Protein AF-A0A916YK33-F1 (afdb_monomer_lite)

Structure (mmCIF, N/CA/C/O backbone):
data_AF-A0A916YK33-F1
#
_entry.id   AF-A0A916YK33-F1
#
loop_
_atom_site.group_PDB
_atom_site.id
_atom_site.type_symbol
_atom_site.label_atom_id
_atom_site.label_alt_id
_atom_site.l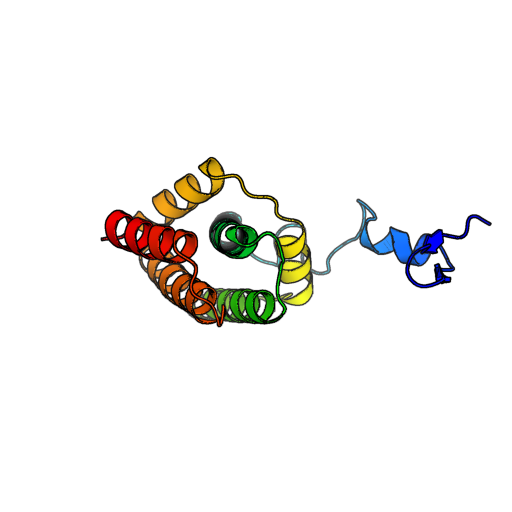abel_comp_id
_atom_site.label_asym_id
_atom_site.label_entity_id
_atom_site.label_seq_id
_atom_site.pdbx_PDB_ins_code
_atom_site.Cartn_x
_atom_site.Cartn_y
_atom_site.Cartn_z
_atom_site.occupancy
_atom_site.B_iso_or_equiv
_atom_site.auth_seq_id
_atom_site.auth_comp_id
_atom_site.auth_asym_id
_atom_site.auth_atom_id
_atom_site.pdbx_PDB_model_num
ATOM 1 N N . MET A 1 1 ? -7.081 -40.512 -11.293 1.00 52.44 1 MET A N 1
ATOM 2 C CA . MET A 1 1 ? -7.416 -39.086 -11.453 1.00 52.44 1 MET A CA 1
ATOM 3 C C . MET A 1 1 ? -7.721 -38.591 -10.055 1.00 52.44 1 MET A C 1
ATOM 5 O O . MET A 1 1 ? -8.563 -39.201 -9.413 1.00 52.44 1 MET A O 1
ATOM 9 N N . ILE A 1 2 ? -6.929 -37.658 -9.528 1.00 61.06 2 ILE A N 1
ATOM 10 C CA . ILE A 1 2 ? -7.213 -37.038 -8.226 1.00 61.06 2 ILE A CA 1
ATOM 11 C C . ILE A 1 2 ? -8.251 -35.955 -8.515 1.00 61.06 2 ILE A C 1
ATOM 13 O O . ILE A 1 2 ? -8.121 -35.276 -9.528 1.00 61.06 2 ILE A O 1
ATOM 17 N N . GLU A 1 3 ? -9.278 -35.839 -7.682 1.00 65.38 3 GLU A N 1
ATOM 18 C CA . GLU A 1 3 ? -10.328 -34.819 -7.769 1.00 65.38 3 GLU A CA 1
ATOM 19 C C . GLU A 1 3 ? -10.315 -34.038 -6.450 1.00 65.38 3 GLU A C 1
ATOM 21 O O . GLU A 1 3 ? -10.193 -34.645 -5.382 1.00 65.38 3 GLU A O 1
ATOM 26 N N . ILE A 1 4 ? -10.370 -32.703 -6.508 1.00 68.12 4 ILE A N 1
ATOM 27 C CA . ILE A 1 4 ? -10.488 -31.874 -5.303 1.00 68.12 4 ILE A CA 1
ATOM 28 C C . ILE A 1 4 ? -11.973 -31.707 -5.019 1.00 68.12 4 ILE A C 1
ATOM 30 O O . ILE A 1 4 ? -12.721 -31.205 -5.856 1.00 68.12 4 ILE A O 1
ATOM 34 N N . PHE A 1 5 ? -12.379 -32.116 -3.825 1.00 72.25 5 PHE A N 1
ATOM 35 C CA . PHE A 1 5 ? -13.731 -31.929 -3.328 1.00 72.25 5 PHE A CA 1
ATOM 36 C C . PHE A 1 5 ? -13.738 -30.782 -2.322 1.00 72.25 5 PHE A C 1
ATOM 38 O O . PHE A 1 5 ? -13.019 -30.849 -1.322 1.00 72.25 5 PHE A O 1
ATOM 45 N N . ASP A 1 6 ? -14.543 -29.751 -2.572 1.00 67.88 6 ASP A N 1
ATOM 46 C CA . ASP A 1 6 ? -14.821 -28.716 -1.578 1.00 67.88 6 ASP A CA 1
ATOM 47 C C . ASP A 1 6 ? -15.994 -29.177 -0.686 1.00 67.88 6 ASP A C 1
ATOM 49 O O . ASP A 1 6 ? -17.143 -29.216 -1.134 1.00 67.88 6 ASP A O 1
ATOM 53 N N . PRO A 1 7 ? -15.749 -29.523 0.594 1.00 64.62 7 PRO A N 1
ATOM 54 C CA . PRO A 1 7 ? -16.787 -30.022 1.492 1.00 64.62 7 PRO A CA 1
ATOM 55 C C . PRO A 1 7 ? -17.799 -28.955 1.924 1.00 64.62 7 PRO A C 1
ATOM 57 O O . PRO A 1 7 ? -18.819 -29.305 2.518 1.00 64.62 7 PRO A O 1
ATOM 60 N N . ARG A 1 8 ? -17.535 -27.667 1.665 1.00 64.94 8 ARG A N 1
ATOM 61 C CA . ARG A 1 8 ? -18.430 -26.561 2.023 1.00 64.94 8 ARG A CA 1
ATOM 62 C C . ARG A 1 8 ? -19.452 -26.275 0.925 1.00 64.94 8 ARG A C 1
ATOM 64 O O . ARG A 1 8 ? -20.588 -25.935 1.239 1.00 64.94 8 ARG A O 1
ATOM 71 N N . THR A 1 9 ? -19.055 -26.407 -0.337 1.00 68.56 9 THR A N 1
ATOM 72 C CA . THR A 1 9 ? -19.901 -26.108 -1.507 1.00 68.56 9 THR A CA 1
ATOM 73 C C . THR A 1 9 ? -20.442 -27.366 -2.187 1.00 68.56 9 THR A C 1
ATOM 75 O O . THR A 1 9 ? -21.459 -27.303 -2.872 1.00 68.56 9 THR A O 1
ATOM 78 N N . GLY A 1 10 ? -19.815 -28.526 -1.960 1.00 74.50 10 GLY A N 1
ATOM 79 C CA . GLY A 1 10 ? -20.155 -29.784 -2.626 1.00 74.50 10 GLY A CA 1
ATOM 80 C C . GLY A 1 10 ? -19.661 -29.858 -4.072 1.00 74.50 10 GLY A C 1
ATOM 81 O O . GLY A 1 10 ? -19.981 -30.817 -4.776 1.00 74.50 10 GLY A O 1
ATOM 82 N N . GLU A 1 11 ? -18.891 -28.867 -4.524 1.00 71.06 11 GLU A N 1
ATOM 83 C CA . GLU A 1 11 ? -18.348 -28.826 -5.873 1.00 71.06 11 GLU A CA 1
ATOM 84 C C . GLU A 1 11 ? -17.078 -29.673 -5.982 1.00 71.06 11 GLU A C 1
ATOM 86 O O . GLU A 1 11 ? -16.236 -29.737 -5.082 1.00 71.06 11 GLU A O 1
ATOM 91 N N . THR A 1 12 ? -16.957 -30.358 -7.117 1.00 68.19 12 THR A N 1
ATOM 92 C CA . THR A 1 12 ? -15.766 -31.130 -7.468 1.00 68.19 12 THR A CA 1
ATOM 93 C C . THR A 1 12 ? -14.986 -30.339 -8.505 1.00 68.19 12 THR A C 1
ATOM 95 O O . THR A 1 12 ? -15.438 -30.176 -9.639 1.00 68.19 12 THR A O 1
ATOM 98 N N . LEU A 1 13 ? -13.820 -29.829 -8.115 1.00 64.56 13 LEU A N 1
ATOM 99 C CA . LEU A 1 13 ? -12.942 -29.071 -8.995 1.00 64.56 13 LEU A CA 1
ATOM 100 C C . LEU A 1 13 ? -12.096 -30.059 -9.803 1.00 64.56 13 LEU A C 1
ATOM 102 O O . LEU A 1 13 ? -11.175 -30.702 -9.291 1.00 64.56 13 LEU A O 1
ATOM 106 N N . SER A 1 14 ? -12.452 -30.195 -11.080 1.00 57.81 14 SER A N 1
ATOM 107 C CA . SER A 1 14 ? -11.745 -31.007 -12.068 1.00 57.81 14 SER A CA 1
ATOM 108 C C . SER A 1 14 ? -11.529 -30.183 -13.343 1.00 57.81 14 SER A C 1
ATOM 110 O O . SER A 1 14 ? -12.484 -29.567 -13.820 1.00 57.81 14 SER A O 1
ATOM 112 N N . PRO A 1 15 ? -10.308 -30.147 -13.911 1.00 66.69 15 PRO A N 1
ATOM 113 C CA . PRO A 1 15 ? -9.121 -30.912 -13.523 1.00 66.69 15 PRO A CA 1
ATOM 114 C C . PRO A 1 15 ? -8.365 -30.288 -12.341 1.00 66.69 15 PRO A C 1
ATOM 116 O O . PRO A 1 15 ? -8.169 -29.077 -12.280 1.00 66.69 15 PRO A O 1
ATOM 119 N N . VAL A 1 16 ? -7.851 -31.138 -11.451 1.00 63.50 16 VAL A N 1
ATOM 120 C CA . VAL A 1 16 ? -6.999 -30.747 -10.309 1.00 63.50 16 VAL A CA 1
ATOM 121 C C . VAL A 1 16 ? -5.758 -29.968 -10.740 1.00 63.50 16 VAL A C 1
ATOM 123 O O . VAL A 1 16 ? -5.350 -29.025 -10.063 1.00 63.50 16 VAL A O 1
ATOM 126 N N . ASP A 1 17 ? -5.220 -30.299 -11.911 1.00 60.28 17 ASP A N 1
ATOM 127 C CA . ASP A 1 17 ? -4.074 -29.607 -12.495 1.00 60.28 17 ASP A CA 1
ATOM 128 C C . ASP A 1 17 ? -4.387 -28.136 -12.808 1.00 60.28 17 ASP A C 1
ATOM 130 O O . ASP A 1 17 ? -3.523 -27.281 -12.641 1.00 60.28 17 ASP A O 1
ATOM 134 N N . ALA A 1 18 ? -5.627 -27.808 -13.194 1.00 66.00 18 ALA A N 1
ATOM 135 C CA . ALA A 1 18 ? -6.033 -26.431 -13.473 1.00 66.00 18 ALA A CA 1
ATOM 136 C C . ALA A 1 18 ? -6.157 -25.599 -12.188 1.00 66.00 18 ALA A C 1
ATOM 138 O O . ALA A 1 18 ? -5.751 -24.439 -12.165 1.00 66.00 18 ALA A O 1
ATOM 139 N N . PHE A 1 19 ? -6.658 -26.199 -11.103 1.00 64.00 19 PHE A N 1
ATOM 140 C CA . PHE A 1 19 ? -6.739 -25.527 -9.805 1.00 64.00 19 PHE A CA 1
ATOM 141 C C . PHE A 1 19 ? -5.355 -25.260 -9.206 1.00 64.00 19 PHE A C 1
ATOM 143 O O . PHE A 1 19 ? -5.133 -24.200 -8.628 1.00 64.00 19 PHE A O 1
ATOM 150 N N . PHE A 1 20 ? -4.409 -26.194 -9.344 1.00 68.56 20 PHE A N 1
ATOM 151 C CA . PHE A 1 20 ? -3.052 -26.007 -8.826 1.00 68.56 20 PHE A CA 1
ATOM 152 C C . PHE A 1 20 ? -2.117 -25.240 -9.767 1.00 68.56 20 PHE A C 1
ATOM 154 O O . PHE A 1 20 ? -1.107 -24.721 -9.296 1.00 68.56 20 PHE A O 1
ATOM 161 N N . ALA A 1 21 ? -2.456 -25.080 -11.051 1.00 66.25 21 ALA A N 1
ATOM 162 C CA . ALA A 1 21 ? -1.663 -24.297 -12.006 1.00 66.25 21 ALA A CA 1
ATOM 163 C C . ALA A 1 21 ? -1.446 -22.839 -11.559 1.00 66.25 21 ALA A C 1
ATOM 165 O O . ALA A 1 21 ? -0.399 -22.256 -11.830 1.00 66.25 21 ALA A O 1
ATOM 166 N N . GLN A 1 22 ? -2.389 -22.249 -10.816 1.00 60.97 22 GLN A N 1
ATOM 167 C CA . GLN A 1 22 ? -2.230 -20.900 -10.247 1.00 60.97 22 GLN A CA 1
ATOM 168 C C . GLN A 1 22 ? -1.185 -20.816 -9.114 1.00 60.97 22 GLN A C 1
ATOM 170 O O . GLN A 1 22 ? -0.750 -19.719 -8.749 1.00 60.97 22 GLN A O 1
ATOM 175 N N . PHE A 1 23 ? -0.785 -21.966 -8.566 1.00 60.09 23 PHE A N 1
ATOM 176 C CA . PHE A 1 23 ? 0.236 -22.122 -7.530 1.00 60.09 23 PHE A CA 1
ATOM 177 C C . PHE A 1 23 ? 1.535 -22.739 -8.078 1.00 60.09 23 PHE A C 1
ATOM 179 O O . PHE A 1 23 ? 2.430 -23.046 -7.289 1.00 60.09 23 PHE A O 1
ATOM 186 N N . ASP A 1 24 ? 1.656 -22.935 -9.399 1.00 61.94 24 ASP A N 1
ATOM 187 C CA . ASP A 1 24 ? 2.867 -23.494 -10.004 1.00 61.94 24 ASP A CA 1
ATOM 188 C C . ASP A 1 24 ? 4.059 -22.552 -9.741 1.00 61.94 24 ASP A C 1
ATOM 190 O O . ASP A 1 24 ? 4.019 -21.384 -10.148 1.00 61.94 24 ASP A O 1
ATOM 194 N N . PRO A 1 25 ? 5.139 -23.026 -9.091 1.00 53.34 25 PRO A N 1
ATOM 195 C CA . PRO A 1 25 ? 6.339 -22.222 -8.865 1.00 53.34 25 PRO A CA 1
ATOM 196 C C . PRO A 1 25 ? 7.026 -21.769 -10.167 1.00 53.34 25 PRO A C 1
ATOM 198 O O . PRO A 1 25 ? 7.875 -20.881 -10.122 1.00 53.34 25 PRO A O 1
ATOM 201 N N . ASN A 1 26 ? 6.665 -22.351 -11.315 1.00 49.75 26 ASN A N 1
ATOM 202 C CA . ASN A 1 26 ? 7.137 -21.984 -12.648 1.00 49.75 26 ASN A CA 1
ATOM 203 C C . ASN A 1 26 ? 6.129 -21.143 -13.447 1.00 49.75 26 ASN A C 1
ATOM 205 O O . ASN A 1 26 ? 6.346 -20.949 -14.644 1.00 49.75 26 ASN A O 1
ATOM 209 N N . LYS A 1 27 ? 5.033 -20.651 -12.844 1.00 52.53 27 LYS A N 1
ATOM 210 C CA . LYS A 1 27 ? 4.111 -19.722 -13.519 1.00 52.53 27 LYS A CA 1
ATOM 211 C C . LYS A 1 27 ? 4.909 -18.494 -13.975 1.00 52.53 27 LYS A C 1
ATOM 213 O O . LYS A 1 27 ? 5.363 -17.691 -13.164 1.00 52.53 27 LYS A O 1
ATOM 218 N N . VAL A 1 28 ? 5.112 -18.379 -15.287 1.00 47.31 28 VAL A N 1
ATOM 219 C CA . VAL A 1 28 ? 5.794 -17.241 -15.907 1.00 47.31 28 VAL A CA 1
ATOM 220 C C . VAL A 1 28 ? 4.768 -16.123 -16.048 1.00 47.31 28 VAL A C 1
ATOM 222 O O . VAL A 1 28 ? 3.905 -16.180 -16.924 1.00 47.31 28 VAL A O 1
ATOM 225 N N . THR A 1 29 ? 4.832 -15.129 -15.166 1.00 52.38 29 THR A N 1
ATOM 226 C CA . THR A 1 29 ? 4.138 -13.848 -15.352 1.00 52.38 29 THR A CA 1
ATOM 227 C C . THR A 1 29 ? 4.684 -13.165 -16.615 1.00 52.38 29 THR A C 1
ATOM 229 O O . THR A 1 29 ? 5.838 -13.381 -17.002 1.00 52.38 29 THR A O 1
ATOM 232 N N . LYS A 1 30 ? 3.841 -12.412 -17.337 1.00 48.38 30 LYS A N 1
ATOM 233 C CA . LYS A 1 30 ? 4.229 -11.775 -18.613 1.00 48.38 30 LYS A CA 1
ATOM 234 C C . LYS A 1 30 ? 5.316 -10.723 -18.400 1.00 48.38 30 LYS A C 1
ATOM 236 O O . LYS A 1 30 ? 6.262 -10.644 -19.185 1.00 48.38 30 LYS A O 1
ATOM 241 N N . SER A 1 31 ? 5.214 -9.970 -17.318 1.00 51.12 31 SER A N 1
ATOM 242 C CA . SER A 1 31 ? 6.326 -9.271 -16.701 1.00 51.12 31 SER A CA 1
ATOM 243 C C . SER A 1 31 ? 7.137 -10.261 -15.852 1.00 51.12 31 SER A C 1
ATOM 245 O O . SER A 1 31 ? 6.584 -11.191 -15.280 1.00 51.12 31 SER A O 1
ATOM 247 N N . GLY A 1 32 ? 8.460 -10.132 -15.737 1.00 55.69 32 GLY A N 1
ATOM 248 C CA . GLY A 1 32 ? 9.228 -11.001 -14.826 1.00 55.69 32 GLY A CA 1
ATOM 249 C C . GLY A 1 32 ? 8.782 -10.882 -13.352 1.00 55.69 32 GLY A C 1
ATOM 250 O O . GLY A 1 32 ? 7.797 -10.233 -13.029 1.00 55.69 32 GLY A O 1
ATOM 251 N N . LEU A 1 33 ? 9.578 -11.399 -12.408 1.00 63.59 33 LEU A N 1
ATOM 252 C CA . LEU A 1 33 ? 9.351 -11.296 -10.944 1.00 63.59 33 LEU A CA 1
ATOM 253 C C . LEU A 1 33 ? 9.119 -9.863 -10.382 1.00 63.59 33 LEU A C 1
ATOM 255 O O . LEU A 1 33 ? 8.972 -9.698 -9.166 1.00 63.59 33 LEU A O 1
ATOM 259 N N . SER A 1 34 ? 9.162 -8.821 -11.218 1.00 72.94 34 SER A N 1
ATOM 260 C CA . SER A 1 34 ? 9.179 -7.408 -10.852 1.00 72.94 34 SER A CA 1
ATOM 261 C C . SER A 1 34 ? 8.122 -6.514 -11.511 1.00 72.94 34 SER A C 1
ATOM 263 O O . SER A 1 34 ? 8.202 -5.314 -11.273 1.00 72.94 34 SER A O 1
ATOM 265 N N . TRP A 1 35 ? 7.161 -7.015 -12.300 1.00 84.69 35 TRP A N 1
ATOM 266 C CA . TRP A 1 35 ? 6.105 -6.169 -12.910 1.00 84.69 35 TRP A CA 1
ATOM 267 C C . TRP A 1 35 ? 6.615 -5.040 -13.813 1.00 84.69 35 TRP A C 1
ATOM 269 O O . TRP A 1 35 ? 6.043 -3.959 -13.862 1.00 84.69 35 TRP A O 1
ATOM 279 N N . GLY A 1 36 ? 7.760 -5.252 -14.471 1.00 79.00 36 GLY A N 1
ATOM 280 C CA . GLY A 1 36 ? 8.425 -4.205 -15.261 1.00 79.00 36 GLY A CA 1
ATOM 281 C C . GLY A 1 36 ? 9.087 -3.107 -14.417 1.00 79.00 36 GLY A C 1
ATOM 282 O O . GLY A 1 36 ? 9.774 -2.249 -14.956 1.00 79.00 36 GLY A O 1
ATOM 283 N N . LEU A 1 37 ? 8.971 -3.164 -13.088 1.00 85.81 37 LEU A N 1
ATOM 284 C CA . LEU A 1 37 ? 9.540 -2.177 -12.180 1.00 85.81 37 LEU A CA 1
ATOM 285 C C . LEU A 1 37 ? 11.043 -2.381 -11.986 1.00 85.81 37 LEU A C 1
ATOM 287 O O . LEU A 1 37 ? 11.543 -3.509 -11.881 1.00 85.81 37 LEU A O 1
ATOM 291 N N . SER A 1 38 ? 11.760 -1.272 -11.802 1.00 86.69 38 SER A N 1
ATOM 292 C CA . SER A 1 38 ? 13.115 -1.312 -11.252 1.00 86.69 38 SER A CA 1
ATOM 293 C C . SER A 1 38 ? 13.119 -1.899 -9.835 1.00 86.69 38 SER A C 1
ATOM 295 O O . SER A 1 38 ? 12.121 -1.860 -9.113 1.00 86.69 38 SER A O 1
ATOM 297 N N . VAL A 1 39 ? 14.281 -2.382 -9.382 1.00 86.00 39 VAL A N 1
ATOM 298 C CA . VAL A 1 39 ? 14.451 -2.946 -8.027 1.00 86.00 39 VAL A CA 1
ATOM 299 C C . VAL A 1 39 ? 13.943 -1.991 -6.939 1.00 86.00 39 VAL A C 1
ATOM 301 O O . VAL A 1 39 ? 13.301 -2.427 -5.983 1.00 86.00 39 VAL A O 1
ATOM 304 N N . ARG A 1 40 ? 14.190 -0.686 -7.102 1.00 87.38 40 ARG A N 1
ATOM 305 C CA . ARG A 1 40 ? 13.742 0.340 -6.157 1.00 87.38 40 ARG A CA 1
ATOM 306 C C . ARG A 1 40 ? 12.225 0.519 -6.191 1.00 87.38 40 ARG A C 1
ATOM 308 O O . ARG A 1 40 ? 11.602 0.422 -5.143 1.00 87.38 40 ARG A O 1
ATOM 315 N N . GLN A 1 41 ? 11.637 0.709 -7.374 1.00 89.38 41 GLN A N 1
ATOM 316 C CA . GLN A 1 41 ? 10.184 0.874 -7.528 1.00 89.38 41 GLN A CA 1
ATOM 317 C C . GLN A 1 41 ? 9.420 -0.349 -7.016 1.00 89.38 41 GLN A C 1
ATOM 319 O O . GLN A 1 41 ? 8.439 -0.201 -6.294 1.00 89.38 41 GLN A O 1
ATOM 324 N N . ARG A 1 42 ? 9.909 -1.561 -7.302 1.00 90.12 42 ARG A N 1
ATOM 325 C CA . ARG A 1 42 ? 9.329 -2.794 -6.762 1.00 90.12 42 ARG A CA 1
ATOM 326 C C . ARG A 1 42 ? 9.378 -2.809 -5.240 1.00 90.12 42 ARG A C 1
ATOM 328 O O . ARG A 1 42 ? 8.381 -3.117 -4.602 1.00 90.12 42 ARG A O 1
ATOM 335 N N . ALA A 1 43 ? 10.522 -2.470 -4.645 1.00 90.19 43 ALA A N 1
ATOM 336 C CA . ALA A 1 43 ? 10.634 -2.401 -3.194 1.00 90.19 43 ALA A CA 1
ATOM 337 C C . ALA A 1 43 ? 9.703 -1.333 -2.598 1.00 90.19 43 ALA A C 1
ATOM 339 O O . ALA A 1 43 ? 9.219 -1.503 -1.486 1.00 90.19 43 ALA A O 1
ATOM 340 N N . ASP A 1 44 ? 9.479 -0.216 -3.291 1.00 92.69 44 ASP A N 1
ATOM 341 C CA . ASP A 1 44 ? 8.559 0.844 -2.864 1.00 92.69 44 ASP A CA 1
ATOM 342 C C . ASP A 1 44 ? 7.105 0.361 -2.887 1.00 92.69 44 ASP A C 1
ATOM 344 O O . ASP A 1 44 ? 6.406 0.493 -1.882 1.00 92.69 44 ASP A O 1
ATOM 348 N N . LEU A 1 45 ? 6.687 -0.275 -3.984 1.00 93.25 45 LEU A N 1
ATOM 349 C CA . LEU A 1 45 ? 5.359 -0.867 -4.124 1.00 93.25 45 LEU A CA 1
ATOM 350 C C . LEU A 1 45 ? 5.120 -1.967 -3.087 1.00 93.25 45 LEU A C 1
ATOM 352 O O . LEU A 1 45 ? 4.113 -1.955 -2.391 1.00 93.25 45 LEU A O 1
ATOM 356 N N . VAL A 1 46 ? 6.068 -2.890 -2.922 1.00 92.50 46 VAL A N 1
ATOM 357 C CA . VAL A 1 46 ? 5.953 -3.972 -1.936 1.00 92.50 46 VAL A CA 1
ATOM 358 C C . VAL A 1 46 ? 5.866 -3.410 -0.514 1.00 92.50 46 VAL A C 1
ATOM 360 O O . VAL A 1 46 ? 5.108 -3.935 0.296 1.00 92.50 46 VAL A O 1
ATOM 363 N N . SER A 1 47 ? 6.586 -2.329 -0.189 1.00 93.38 47 SER A N 1
ATOM 364 C CA . SER A 1 47 ? 6.425 -1.651 1.104 1.00 93.38 47 SER A CA 1
ATOM 365 C C . SER A 1 47 ? 5.023 -1.056 1.279 1.00 93.38 47 SER A C 1
ATOM 367 O O . SER A 1 47 ? 4.457 -1.201 2.359 1.00 93.38 47 SER A O 1
ATOM 369 N N . LEU A 1 48 ? 4.450 -0.433 0.241 1.00 93.56 48 LEU A N 1
ATOM 370 C CA . LEU A 1 48 ? 3.068 0.068 0.266 1.00 93.56 48 LEU A CA 1
ATOM 371 C C . LEU A 1 48 ? 2.060 -1.061 0.495 1.00 93.56 48 LEU A C 1
ATOM 373 O O . LEU A 1 48 ? 1.249 -0.967 1.411 1.00 93.56 48 LEU A O 1
ATOM 377 N N . LEU A 1 49 ? 2.154 -2.145 -0.278 1.00 93.06 49 LEU A N 1
ATOM 378 C CA . LEU A 1 49 ? 1.244 -3.286 -0.170 1.00 93.06 49 LEU A CA 1
ATOM 379 C C . LEU A 1 49 ? 1.315 -3.937 1.212 1.00 93.06 49 LEU A C 1
ATOM 381 O O . LEU A 1 49 ? 0.283 -4.169 1.827 1.00 93.06 49 LEU A O 1
ATOM 385 N N . ASN A 1 50 ? 2.518 -4.164 1.751 1.00 92.75 50 ASN A N 1
ATOM 386 C CA . ASN A 1 50 ? 2.656 -4.712 3.102 1.00 92.75 50 ASN A CA 1
ATOM 387 C C . ASN A 1 50 ? 2.037 -3.799 4.165 1.00 92.75 50 ASN A C 1
ATOM 389 O O . ASN A 1 50 ? 1.439 -4.296 5.115 1.00 92.75 50 ASN A O 1
ATOM 393 N N . ALA A 1 51 ? 2.177 -2.478 4.023 1.00 91.94 51 ALA A N 1
ATOM 394 C CA . ALA A 1 51 ? 1.608 -1.550 4.988 1.00 91.94 51 ALA A CA 1
ATOM 395 C C . ALA A 1 51 ? 0.071 -1.535 4.936 1.00 91.94 51 ALA A C 1
ATOM 397 O O . ALA A 1 51 ? -0.572 -1.534 5.981 1.00 91.94 51 ALA A O 1
ATOM 398 N N . LEU A 1 52 ? -0.513 -1.563 3.735 1.00 89.88 52 LEU A N 1
ATOM 399 C CA . LEU A 1 52 ? -1.966 -1.572 3.549 1.00 89.88 52 LEU A CA 1
ATOM 400 C C . LEU A 1 52 ? -2.599 -2.905 3.941 1.00 89.88 52 LEU A C 1
ATOM 402 O O . LEU A 1 52 ? -3.588 -2.910 4.662 1.00 89.88 52 LEU A O 1
ATOM 406 N N . VAL A 1 53 ? -1.999 -4.030 3.547 1.00 89.12 53 VAL A N 1
ATOM 407 C CA . VAL A 1 53 ? -2.494 -5.365 3.918 1.00 89.12 53 VAL A CA 1
ATOM 408 C C . VAL A 1 53 ? -2.416 -5.579 5.430 1.00 89.12 53 VAL A C 1
ATOM 410 O O . VAL A 1 53 ? -3.278 -6.244 5.995 1.00 89.12 53 VAL A O 1
ATOM 413 N N . PHE A 1 54 ? -1.419 -5.002 6.109 1.00 88.81 54 PHE A N 1
ATOM 414 C CA . PHE A 1 54 ? -1.369 -5.029 7.572 1.00 88.81 54 PHE A CA 1
ATOM 415 C C . PHE A 1 54 ? -2.570 -4.310 8.201 1.00 88.81 54 PHE A C 1
ATOM 417 O O . PHE A 1 54 ? -3.147 -4.831 9.152 1.00 88.81 54 PHE A O 1
ATOM 424 N N . LEU A 1 55 ? -2.955 -3.147 7.663 1.00 85.50 55 LEU A N 1
ATOM 425 C CA . LEU A 1 55 ? -4.117 -2.398 8.147 1.00 85.50 55 LEU A CA 1
ATOM 426 C C . LEU A 1 55 ? -5.422 -3.136 7.863 1.00 85.50 55 LEU A C 1
ATOM 428 O O . LEU A 1 55 ? -6.191 -3.347 8.791 1.00 85.50 55 LEU A O 1
ATOM 432 N N . ALA A 1 56 ? -5.609 -3.606 6.631 1.00 82.56 56 ALA A N 1
ATOM 433 C CA . ALA A 1 56 ? -6.791 -4.367 6.229 1.00 82.56 56 ALA A CA 1
ATOM 434 C C . ALA A 1 56 ? -6.992 -5.632 7.090 1.00 82.56 56 ALA A C 1
ATOM 436 O O . ALA A 1 56 ? -8.068 -5.940 7.586 1.00 82.56 56 ALA A O 1
ATOM 437 N N . ARG A 1 57 ? -5.908 -6.358 7.394 1.00 78.75 57 ARG A N 1
ATOM 438 C CA . ARG A 1 57 ? -5.991 -7.590 8.199 1.00 78.75 57 ARG A CA 1
ATOM 439 C C . ARG A 1 57 ? -6.218 -7.376 9.692 1.00 78.75 57 ARG A C 1
ATOM 441 O O . ARG A 1 57 ? -6.334 -8.371 10.416 1.00 78.75 57 ARG A O 1
ATOM 448 N N . CYS A 1 58 ? -6.268 -6.137 10.175 1.00 72.31 58 CYS A N 1
ATOM 449 C CA . CYS A 1 58 ? -6.576 -5.885 11.579 1.00 72.31 58 CYS A CA 1
ATOM 450 C C . CYS A 1 58 ? -7.984 -6.390 11.951 1.00 72.31 58 CYS A C 1
ATOM 452 O O . CYS A 1 58 ? -8.125 -6.917 13.054 1.00 72.31 58 CYS A O 1
ATOM 454 N N . ASP A 1 59 ? -8.955 -6.378 11.025 1.00 64.12 59 ASP A N 1
ATOM 455 C CA . ASP A 1 59 ? -10.320 -6.887 11.264 1.00 64.12 59 ASP A CA 1
ATOM 456 C C . ASP A 1 59 ? -10.532 -8.372 10.883 1.00 64.12 59 ASP A C 1
ATOM 458 O O . ASP A 1 59 ? -11.642 -8.891 10.852 1.00 64.12 59 ASP A O 1
ATOM 462 N N . ARG A 1 60 ? -9.443 -9.126 10.659 1.00 61.59 60 ARG A N 1
ATOM 463 C CA . ARG A 1 60 ? -9.408 -10.581 10.360 1.00 61.59 60 ARG A CA 1
ATOM 464 C C . ARG A 1 60 ? -10.106 -11.051 9.076 1.00 61.59 60 ARG A C 1
ATOM 466 O O . ARG A 1 60 ? -9.730 -12.128 8.611 1.00 61.59 60 ARG A O 1
ATOM 473 N N . ASP A 1 61 ? -11.019 -10.281 8.497 1.00 62.41 61 ASP A N 1
ATOM 474 C CA . ASP A 1 61 ? -11.683 -10.564 7.225 1.00 62.41 61 ASP A CA 1
ATOM 475 C C . ASP A 1 61 ? -11.237 -9.565 6.150 1.00 62.41 61 ASP A C 1
ATOM 477 O O . ASP A 1 61 ? -11.239 -8.359 6.367 1.00 62.41 61 ASP A O 1
ATOM 481 N N . PHE A 1 62 ? -10.827 -10.086 4.988 1.00 65.81 62 PHE A N 1
ATOM 482 C CA . PHE A 1 62 ? -10.398 -9.268 3.853 1.00 65.81 62 PHE A CA 1
ATOM 483 C C . PHE A 1 62 ? -11.616 -8.946 2.979 1.00 65.81 62 PHE A C 1
ATOM 485 O O . PHE A 1 62 ? -12.169 -9.837 2.323 1.00 65.81 62 PHE A O 1
ATOM 492 N N . HIS A 1 63 ? -12.078 -7.700 3.007 1.00 70.81 63 HIS A N 1
ATOM 493 C CA . HIS A 1 63 ? -13.336 -7.286 2.387 1.00 70.81 63 HIS A CA 1
ATOM 494 C C . HIS A 1 63 ? -13.136 -6.790 0.942 1.00 70.81 63 HIS A C 1
ATOM 496 O O . HIS A 1 63 ? -12.097 -6.214 0.618 1.00 70.81 63 HIS A O 1
ATOM 502 N N . PRO A 1 64 ? -14.143 -6.916 0.051 1.00 76.00 64 PRO A N 1
ATOM 503 C CA . PRO A 1 64 ? -14.051 -6.406 -1.324 1.00 76.00 64 PRO A CA 1
ATOM 504 C C . PRO A 1 64 ? -13.682 -4.916 -1.426 1.00 76.00 64 PRO A C 1
ATOM 506 O O . PRO A 1 64 ? -12.939 -4.529 -2.322 1.00 76.00 64 PRO A O 1
ATOM 509 N N . ALA A 1 65 ? -14.136 -4.088 -0.479 1.00 73.00 65 ALA A N 1
ATOM 510 C CA . ALA A 1 65 ? -13.801 -2.662 -0.436 1.00 73.00 65 ALA A CA 1
ATOM 511 C C . ALA A 1 65 ? -12.302 -2.404 -0.176 1.00 73.00 65 ALA A C 1
ATOM 513 O O . ALA A 1 65 ? -11.739 -1.412 -0.643 1.00 73.00 65 ALA A O 1
ATOM 514 N N . GLU A 1 66 ? -11.627 -3.313 0.529 1.00 78.88 66 GLU A N 1
ATOM 515 C CA . GLU A 1 66 ? -10.188 -3.220 0.779 1.00 78.88 66 GLU A CA 1
ATOM 516 C C . GLU A 1 66 ? -9.387 -3.547 -0.479 1.00 78.88 66 GLU A C 1
ATOM 518 O O . GLU A 1 66 ? -8.388 -2.886 -0.766 1.00 78.88 66 GLU A O 1
ATOM 523 N N . VAL A 1 67 ? -9.866 -4.513 -1.270 1.00 83.75 67 VAL A N 1
ATOM 524 C CA . VAL A 1 67 ? -9.294 -4.846 -2.581 1.00 83.75 67 VAL A CA 1
ATOM 525 C C . VAL A 1 67 ? -9.372 -3.638 -3.512 1.00 83.75 67 VAL A C 1
ATOM 527 O O . VAL A 1 67 ? -8.356 -3.259 -4.093 1.00 83.75 67 VAL A O 1
ATOM 530 N N . GLU A 1 68 ? -10.532 -2.979 -3.591 1.00 85.50 68 GLU A N 1
ATOM 531 C CA . GLU A 1 68 ? -10.712 -1.760 -4.394 1.00 85.50 68 GLU A CA 1
ATOM 532 C C . GLU A 1 68 ? -9.778 -0.625 -3.938 1.00 85.50 68 GLU A C 1
ATOM 534 O O . GLU A 1 68 ? -9.199 0.092 -4.759 1.00 85.50 68 GLU A O 1
ATOM 539 N N . SER A 1 69 ? -9.576 -0.470 -2.626 1.00 85.62 69 SER A N 1
ATOM 540 C CA . SER A 1 69 ? -8.650 0.530 -2.081 1.00 85.62 69 SER A CA 1
ATOM 541 C C . SER A 1 69 ? -7.188 0.228 -2.434 1.00 85.62 69 SER A C 1
ATOM 543 O O . SER A 1 69 ? -6.422 1.129 -2.808 1.00 85.62 69 SER A O 1
ATOM 545 N N . ILE A 1 70 ? -6.785 -1.043 -2.368 1.00 89.12 70 ILE A N 1
ATOM 546 C CA . ILE A 1 70 ? -5.447 -1.483 -2.772 1.00 89.12 70 ILE A CA 1
ATOM 547 C C . ILE A 1 70 ? -5.256 -1.266 -4.276 1.00 89.12 70 ILE A C 1
ATOM 549 O O . ILE A 1 70 ? -4.239 -0.695 -4.672 1.00 89.12 70 ILE A O 1
ATOM 553 N N . GLU A 1 71 ? -6.235 -1.625 -5.107 1.00 92.00 71 GLU A N 1
ATOM 554 C CA . GLU A 1 71 ? -6.209 -1.390 -6.554 1.00 92.00 71 GLU A CA 1
ATOM 555 C C . GLU A 1 71 ? -6.029 0.099 -6.880 1.00 92.00 71 GLU A C 1
ATOM 557 O O . GLU A 1 71 ? -5.093 0.479 -7.592 1.00 92.00 71 GLU A O 1
ATOM 562 N N . ALA A 1 72 ? -6.858 0.966 -6.291 1.00 90.69 72 ALA A N 1
ATOM 563 C CA . ALA A 1 72 ? -6.760 2.411 -6.476 1.00 90.69 72 ALA A CA 1
ATOM 564 C C . ALA A 1 72 ? -5.377 2.949 -6.070 1.00 90.69 72 ALA A C 1
ATOM 566 O O . ALA A 1 72 ? -4.833 3.858 -6.708 1.00 90.69 72 ALA A O 1
ATOM 567 N N . THR A 1 73 ? -4.772 2.363 -5.034 1.00 92.25 73 THR A N 1
ATOM 568 C CA . THR A 1 73 ? -3.420 2.716 -4.597 1.00 92.25 73 THR A CA 1
ATOM 569 C C . THR A 1 73 ? -2.360 2.301 -5.608 1.00 92.25 73 THR A C 1
ATOM 571 O O . THR A 1 73 ? -1.458 3.091 -5.894 1.00 92.25 73 THR A O 1
ATOM 574 N N . VAL A 1 74 ? -2.454 1.090 -6.158 1.00 93.31 74 VAL A N 1
ATOM 575 C CA . VAL A 1 74 ? -1.534 0.591 -7.190 1.00 93.31 74 VAL A CA 1
ATOM 576 C C . VAL A 1 74 ? -1.590 1.500 -8.418 1.00 93.31 74 VAL A C 1
ATOM 578 O O . VAL A 1 74 ? -0.549 1.970 -8.879 1.00 93.31 74 VAL A O 1
ATOM 581 N N . VAL A 1 75 ? -2.791 1.855 -8.880 1.00 92.31 75 VAL A N 1
ATOM 582 C CA . VAL A 1 75 ? -2.977 2.797 -9.996 1.00 92.31 75 VAL A CA 1
ATOM 583 C C . VAL A 1 75 ? -2.350 4.154 -9.679 1.00 92.31 75 VAL A C 1
ATOM 585 O O . VAL A 1 75 ? -1.594 4.700 -10.484 1.00 92.31 75 VAL A O 1
ATOM 588 N N . LYS A 1 76 ? -2.600 4.698 -8.483 1.00 91.75 76 LYS A N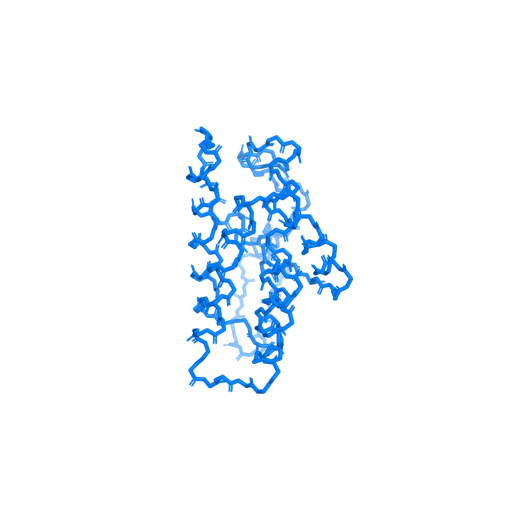 1
ATOM 589 C CA . LYS A 1 76 ? -2.015 5.976 -8.055 1.00 91.75 76 LYS A CA 1
ATOM 590 C C . LYS A 1 76 ? -0.488 5.923 -8.003 1.00 91.75 76 LYS A C 1
ATOM 592 O O . LYS A 1 76 ? 0.160 6.883 -8.410 1.00 91.75 76 LYS A O 1
ATOM 597 N N . PHE A 1 77 ? 0.088 4.815 -7.538 1.00 92.81 77 PHE A N 1
ATOM 598 C CA . PHE A 1 77 ? 1.532 4.601 -7.543 1.00 92.81 77 PHE A CA 1
ATOM 599 C C . PHE A 1 77 ? 2.097 4.613 -8.966 1.00 92.81 77 PHE A C 1
ATOM 601 O O . PHE A 1 77 ? 3.097 5.288 -9.203 1.00 92.81 77 PHE A O 1
ATOM 608 N N . TRP A 1 78 ? 1.441 3.938 -9.914 1.00 92.75 78 TRP A N 1
ATOM 609 C CA . TRP A 1 78 ? 1.842 3.951 -11.326 1.00 92.75 78 TRP A CA 1
ATOM 610 C C . TRP A 1 78 ? 1.838 5.361 -11.919 1.00 92.75 78 TRP A C 1
ATOM 612 O O . TRP A 1 78 ? 2.813 5.766 -12.553 1.00 92.75 78 TRP A O 1
ATOM 622 N N . LEU A 1 79 ? 0.775 6.126 -11.652 1.00 90.00 79 LEU A N 1
ATOM 623 C CA . LEU A 1 79 ? 0.623 7.496 -12.142 1.00 90.00 79 LEU A CA 1
ATOM 624 C C . LEU A 1 79 ? 1.644 8.458 -11.522 1.00 90.00 79 LEU A C 1
ATOM 626 O O . LEU A 1 79 ? 2.292 9.206 -12.247 1.00 90.00 79 LEU A O 1
ATOM 630 N N . GLU A 1 80 ? 1.822 8.444 -10.197 1.00 89.00 80 GLU A N 1
ATOM 631 C CA . GLU A 1 80 ? 2.760 9.354 -9.518 1.00 89.00 80 GLU A CA 1
ATOM 632 C C . GLU A 1 80 ? 4.230 9.044 -9.827 1.00 89.00 80 GLU A C 1
ATOM 634 O O . GLU A 1 80 ? 5.082 9.928 -9.726 1.00 89.00 80 GLU A O 1
ATOM 639 N N . ARG A 1 81 ? 4.548 7.794 -10.178 1.00 87.12 81 ARG A N 1
ATOM 640 C CA . ARG A 1 81 ? 5.910 7.371 -10.524 1.00 87.12 81 ARG A CA 1
ATOM 641 C C . ARG A 1 81 ? 6.207 7.413 -12.018 1.00 87.12 81 ARG A C 1
ATOM 643 O O . ARG A 1 81 ? 7.329 7.064 -12.380 1.00 87.12 81 ARG A O 1
ATOM 650 N N . GLU A 1 82 ? 5.243 7.833 -12.838 1.00 86.81 82 GLU A N 1
ATOM 651 C CA . GLU A 1 82 ? 5.362 7.908 -14.300 1.00 86.81 82 GLU A CA 1
ATOM 652 C C . GLU A 1 82 ? 5.921 6.604 -14.899 1.00 86.81 82 GLU A C 1
ATOM 654 O O . GLU A 1 82 ? 6.812 6.614 -15.749 1.00 86.81 82 GLU A O 1
ATOM 659 N N . ILE A 1 83 ? 5.437 5.459 -14.403 1.00 86.88 83 ILE A N 1
ATOM 660 C CA . ILE A 1 83 ? 5.887 4.144 -14.870 1.00 86.88 83 ILE A CA 1
ATOM 661 C C . ILE A 1 83 ? 5.335 3.928 -16.281 1.00 86.88 83 ILE A C 1
ATOM 663 O O . ILE A 1 83 ? 4.130 4.036 -16.505 1.00 86.88 83 ILE A O 1
ATOM 667 N N . ALA A 1 84 ? 6.234 3.676 -17.233 1.00 80.06 84 ALA A N 1
ATOM 668 C CA . ALA A 1 84 ? 5.896 3.570 -18.650 1.00 80.06 84 ALA A CA 1
ATOM 669 C C . ALA A 1 84 ? 5.344 2.186 -19.015 1.00 80.06 84 ALA A C 1
ATOM 671 O O . ALA A 1 84 ? 4.643 2.038 -20.014 1.00 80.06 84 ALA A O 1
ATOM 672 N N . GLU A 1 85 ? 5.699 1.177 -18.228 1.00 84.50 85 GLU A N 1
ATOM 673 C CA . GLU A 1 85 ? 5.249 -0.195 -18.372 1.00 84.50 85 GLU A CA 1
ATOM 674 C C . GLU A 1 85 ? 3.784 -0.358 -17.947 1.00 84.50 85 GLU A C 1
ATOM 676 O O . GLU A 1 85 ? 3.325 0.245 -16.971 1.00 84.50 85 GLU A O 1
ATOM 681 N N . ASP A 1 86 ? 3.070 -1.234 -18.656 1.00 83.25 86 ASP A N 1
ATOM 682 C CA . ASP A 1 86 ? 1.686 -1.572 -18.335 1.00 83.25 86 ASP A CA 1
ATOM 683 C C . ASP A 1 86 ? 1.579 -2.157 -16.919 1.00 83.25 86 ASP A C 1
ATOM 685 O O . ASP A 1 86 ? 2.376 -3.000 -16.498 1.00 83.25 86 ASP A O 1
ATOM 689 N N . CYS A 1 87 ? 0.572 -1.702 -16.175 1.00 85.50 87 CYS A N 1
ATOM 690 C CA . CYS A 1 87 ? 0.308 -2.191 -14.831 1.00 85.50 87 CYS A CA 1
ATOM 691 C C . CYS A 1 87 ? -0.425 -3.538 -14.890 1.00 85.50 87 CYS A C 1
ATOM 693 O O . CYS A 1 87 ? -1.589 -3.603 -15.287 1.00 85.50 87 CYS A O 1
ATOM 695 N N . GLU A 1 88 ? 0.238 -4.611 -14.459 1.00 88.31 88 GLU A N 1
ATOM 696 C CA . GLU A 1 88 ? -0.380 -5.931 -14.276 1.00 88.31 88 GLU A CA 1
ATOM 697 C C . GLU A 1 88 ? -1.157 -5.972 -12.946 1.00 88.31 88 GLU A C 1
ATOM 699 O O . GLU A 1 88 ? -0.747 -6.623 -11.987 1.00 88.31 88 GLU A O 1
ATOM 704 N N . ILE A 1 89 ? -2.264 -5.220 -12.875 1.00 89.50 89 ILE A N 1
ATOM 705 C CA . ILE A 1 89 ? -3.061 -5.020 -11.649 1.00 89.50 89 ILE A CA 1
ATOM 706 C C . ILE A 1 89 ? -3.480 -6.353 -11.020 1.00 89.50 89 ILE A C 1
ATOM 708 O O . ILE A 1 89 ? -3.264 -6.544 -9.827 1.00 89.50 89 ILE A O 1
ATOM 712 N N . GLU A 1 90 ? -4.028 -7.280 -11.811 1.00 87.62 90 GLU A N 1
ATOM 713 C CA . GLU A 1 90 ? -4.506 -8.584 -11.326 1.00 87.62 90 GLU A CA 1
ATOM 714 C C . GLU A 1 90 ? -3.391 -9.370 -10.615 1.00 87.62 90 GLU A C 1
ATOM 716 O O . GLU A 1 90 ? -3.569 -9.807 -9.481 1.00 87.62 90 GLU A O 1
ATOM 721 N N . ASP A 1 91 ? -2.197 -9.454 -11.214 1.00 86.56 91 ASP A N 1
ATOM 722 C CA . ASP A 1 91 ? -1.056 -10.160 -10.616 1.00 86.56 91 ASP A CA 1
ATOM 723 C C . ASP A 1 91 ? -0.550 -9.473 -9.326 1.00 86.56 91 ASP A C 1
ATOM 725 O O . ASP A 1 91 ? -0.030 -10.132 -8.418 1.00 86.56 91 ASP A O 1
ATOM 729 N N . ILE A 1 92 ? -0.684 -8.147 -9.220 1.00 89.88 92 ILE A N 1
ATOM 730 C CA . ILE A 1 92 ? -0.310 -7.383 -8.020 1.00 89.88 92 ILE A CA 1
ATOM 731 C C . ILE A 1 92 ? -1.332 -7.589 -6.896 1.00 89.88 92 ILE A C 1
ATOM 733 O O . ILE A 1 92 ? -0.935 -7.722 -5.735 1.00 89.88 92 ILE A O 1
ATOM 737 N N . LEU A 1 93 ? -2.625 -7.634 -7.222 1.00 89.50 93 LEU A N 1
ATOM 738 C CA . LEU A 1 93 ? -3.689 -7.925 -6.261 1.00 89.50 93 LEU A CA 1
ATOM 739 C C . LEU A 1 93 ? -3.582 -9.365 -5.743 1.00 89.50 93 LEU A C 1
ATOM 741 O O . LEU A 1 93 ? -3.578 -9.562 -4.528 1.00 89.50 93 LEU A O 1
ATOM 745 N N . ASP A 1 94 ? -3.349 -10.338 -6.630 1.00 86.44 94 ASP A N 1
ATOM 746 C CA . ASP A 1 94 ? -3.058 -11.734 -6.271 1.00 86.44 94 ASP A CA 1
ATOM 747 C C . ASP A 1 94 ? -1.852 -11.835 -5.323 1.00 86.44 94 ASP A C 1
ATOM 749 O O . ASP A 1 94 ? -1.823 -12.636 -4.383 1.00 86.44 94 ASP A O 1
ATOM 753 N N . TYR A 1 95 ? -0.815 -11.025 -5.563 1.00 88.81 95 TYR A N 1
ATOM 754 C CA . TYR A 1 95 ? 0.336 -10.945 -4.669 1.00 88.81 95 TYR A CA 1
ATOM 755 C C . TYR A 1 95 ? -0.044 -10.351 -3.308 1.00 88.81 95 TYR A C 1
ATOM 757 O O . TYR A 1 95 ? 0.367 -10.893 -2.280 1.00 88.81 95 TYR A O 1
ATOM 765 N N . ALA A 1 96 ? -0.820 -9.266 -3.288 1.00 88.06 96 ALA A N 1
ATOM 766 C CA . ALA A 1 96 ? -1.244 -8.587 -2.068 1.00 88.06 96 ALA A CA 1
ATOM 767 C C . ALA A 1 96 ? -2.117 -9.482 -1.175 1.00 88.06 96 ALA A C 1
ATOM 769 O O . ALA A 1 96 ? -1.886 -9.532 0.032 1.00 88.06 96 ALA A O 1
ATOM 770 N N . GLU A 1 97 ? -3.039 -10.254 -1.752 1.00 85.19 97 GLU A N 1
ATOM 771 C CA . GLU A 1 97 ? -3.894 -11.200 -1.019 1.00 85.19 97 GLU A CA 1
ATOM 772 C C . GLU A 1 97 ? -3.066 -12.242 -0.243 1.00 85.19 97 GLU A C 1
ATOM 774 O O . GLU A 1 97 ? -3.388 -12.620 0.888 1.00 85.19 97 GLU A O 1
ATOM 779 N N . ARG A 1 98 ? -1.937 -12.669 -0.820 1.00 85.12 98 ARG A N 1
ATOM 780 C CA . ARG A 1 98 ? -1.028 -13.663 -0.230 1.00 85.12 98 ARG A CA 1
ATOM 781 C C . ARG A 1 98 ? -0.106 -13.084 0.844 1.00 85.12 98 ARG A C 1
ATOM 783 O O . ARG A 1 98 ? 0.515 -13.855 1.581 1.00 85.12 98 ARG A O 1
ATOM 790 N N . LEU A 1 99 ? 0.019 -11.761 0.951 1.00 86.12 99 LEU A N 1
ATOM 791 C CA . LEU A 1 99 ? 0.887 -11.131 1.945 1.00 86.12 99 LEU A CA 1
ATOM 792 C C . LEU A 1 99 ? 0.344 -11.353 3.354 1.00 86.12 99 LEU A C 1
ATOM 794 O O . LEU A 1 99 ? -0.815 -11.090 3.639 1.00 86.12 99 LEU A O 1
ATOM 798 N N . ALA A 1 100 ? 1.213 -11.773 4.269 1.00 85.56 100 ALA A N 1
ATOM 799 C CA . ALA A 1 100 ? 0.917 -11.860 5.697 1.00 85.56 100 ALA A CA 1
ATOM 800 C C . ALA A 1 100 ? 1.927 -11.014 6.491 1.00 85.56 100 ALA A C 1
ATOM 802 O O . ALA A 1 100 ? 2.813 -11.569 7.148 1.00 85.56 100 ALA A O 1
ATOM 803 N N . PRO A 1 101 ? 1.864 -9.675 6.374 1.00 86.81 101 PRO A N 1
ATOM 804 C CA . PRO A 1 101 ? 2.829 -8.792 7.011 1.00 86.81 101 PRO A CA 1
ATOM 805 C C . PRO A 1 101 ? 2.695 -8.836 8.536 1.00 86.81 101 PRO A C 1
ATOM 807 O O . PRO A 1 101 ? 1.595 -8.872 9.083 1.00 86.81 101 PRO A O 1
ATOM 810 N N . SER A 1 102 ? 3.832 -8.800 9.230 1.00 88.75 102 SER A N 1
ATOM 811 C CA . SER A 1 102 ? 3.889 -8.582 10.676 1.00 88.75 102 SER A CA 1
ATOM 812 C C . SER A 1 102 ? 3.972 -7.087 10.997 1.00 88.75 102 SER A C 1
ATOM 814 O O . SER A 1 102 ? 4.312 -6.271 10.136 1.00 88.75 102 SER A O 1
ATOM 816 N N . GLY A 1 103 ? 3.750 -6.726 12.266 1.00 84.88 103 GLY A N 1
ATOM 817 C CA . GLY A 1 103 ? 3.922 -5.342 12.723 1.00 84.88 103 GLY A CA 1
ATOM 818 C C . GLY A 1 103 ? 5.333 -4.791 12.466 1.00 84.88 103 GLY A C 1
ATOM 819 O O . GLY A 1 103 ? 5.490 -3.614 12.164 1.00 84.88 103 GLY A O 1
ATOM 820 N N . GLU A 1 104 ? 6.368 -5.636 12.502 1.00 89.81 104 GLU A N 1
ATOM 821 C CA . GLU A 1 104 ? 7.743 -5.228 12.172 1.00 89.81 104 GLU A CA 1
ATOM 822 C C . GLU A 1 104 ? 7.878 -4.784 10.709 1.00 89.81 104 GLU A C 1
ATOM 824 O O . GLU A 1 104 ? 8.500 -3.759 10.422 1.00 89.81 104 GLU A O 1
ATOM 829 N N . ILE A 1 105 ? 7.262 -5.528 9.782 1.00 90.06 105 ILE A N 1
ATOM 830 C CA . ILE A 1 105 ? 7.260 -5.202 8.349 1.00 90.06 105 ILE A CA 1
ATOM 831 C C . ILE A 1 105 ? 6.494 -3.896 8.110 1.00 90.06 105 ILE A C 1
ATOM 833 O O . ILE A 1 105 ? 6.947 -3.048 7.338 1.00 90.06 105 ILE A O 1
ATOM 837 N N . PHE A 1 106 ? 5.375 -3.704 8.812 1.00 90.94 106 PHE A N 1
ATOM 838 C CA . PHE A 1 106 ? 4.597 -2.468 8.775 1.00 90.94 106 PHE A CA 1
ATOM 839 C C . PHE A 1 106 ? 5.425 -1.252 9.220 1.00 90.94 106 PHE A C 1
ATOM 841 O O . PHE A 1 106 ? 5.543 -0.275 8.478 1.00 90.94 106 PHE A O 1
ATOM 848 N N . TRP A 1 107 ? 6.081 -1.319 10.382 1.00 88.94 107 TRP A N 1
ATOM 849 C CA . TRP A 1 107 ? 6.914 -0.214 10.870 1.00 88.94 107 TRP A CA 1
ATOM 850 C C . TRP A 1 107 ? 8.117 0.060 9.964 1.00 88.94 107 TRP A C 1
ATOM 852 O O . TRP A 1 107 ? 8.445 1.223 9.713 1.00 88.94 107 TRP A O 1
ATOM 862 N N . ALA A 1 108 ? 8.750 -0.979 9.411 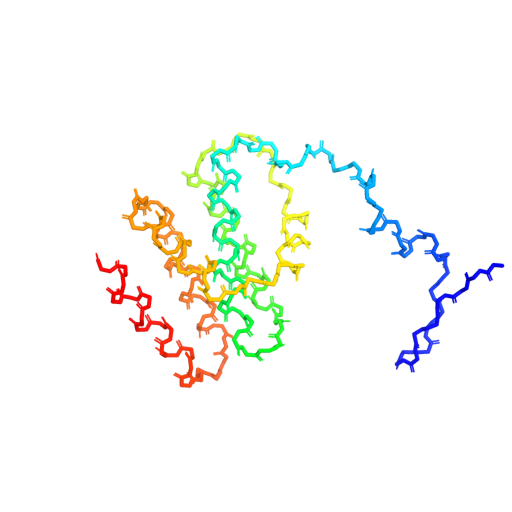1.00 90.75 108 ALA A N 1
ATOM 863 C CA . ALA A 1 108 ? 9.820 -0.813 8.430 1.00 90.75 108 ALA A CA 1
ATOM 864 C C . ALA A 1 108 ? 9.339 -0.059 7.174 1.00 90.75 108 ALA A C 1
ATOM 866 O O . ALA A 1 108 ? 10.050 0.814 6.666 1.00 90.75 108 ALA A O 1
ATOM 867 N N . ALA A 1 109 ? 8.119 -0.338 6.702 1.00 91.25 109 ALA A N 1
ATOM 868 C CA . ALA A 1 109 ? 7.500 0.401 5.605 1.00 91.25 109 ALA A CA 1
ATOM 869 C C . ALA A 1 109 ? 7.221 1.868 5.983 1.00 91.25 109 ALA A C 1
ATOM 871 O O . ALA A 1 109 ? 7.592 2.771 5.232 1.00 91.25 109 ALA A O 1
ATOM 872 N N . LEU A 1 110 ? 6.680 2.139 7.177 1.00 91.00 110 LEU A N 1
ATOM 873 C CA . LEU A 1 110 ? 6.453 3.511 7.651 1.00 91.00 110 LEU A CA 1
ATOM 874 C C . LEU A 1 110 ? 7.752 4.327 7.750 1.00 91.00 110 LEU A C 1
ATOM 876 O O . LEU A 1 110 ? 7.785 5.499 7.367 1.00 91.00 110 LEU A O 1
ATOM 880 N N . HIS A 1 111 ? 8.843 3.720 8.223 1.00 91.50 111 HIS A N 1
ATOM 881 C CA . HIS A 1 111 ? 10.162 4.360 8.244 1.00 91.50 111 HIS A CA 1
ATOM 882 C C . HIS A 1 111 ? 10.634 4.762 6.848 1.00 91.50 111 HIS A C 1
ATOM 884 O O . HIS A 1 111 ? 11.215 5.833 6.675 1.00 91.50 111 HIS A O 1
ATOM 890 N N . LYS A 1 112 ? 10.358 3.932 5.843 1.00 88.94 112 LYS A N 1
ATOM 891 C CA . LYS A 1 112 ? 10.662 4.249 4.450 1.00 88.94 112 LYS A CA 1
ATOM 892 C C . LYS A 1 112 ? 9.836 5.436 3.953 1.00 88.94 112 LYS A C 1
ATOM 894 O O . LYS A 1 112 ? 10.393 6.347 3.341 1.00 88.94 112 LYS A O 1
ATOM 899 N N . PHE A 1 113 ? 8.544 5.484 4.276 1.00 92.25 113 PHE A N 1
ATOM 900 C CA . PHE A 1 113 ? 7.662 6.584 3.871 1.00 92.25 113 PHE A CA 1
ATOM 901 C C . PHE A 1 113 ? 8.078 7.935 4.464 1.00 92.25 113 PHE A C 1
ATOM 903 O O . PHE A 1 113 ? 7.930 8.953 3.801 1.00 92.25 113 PHE A O 1
ATOM 910 N N . LYS A 1 114 ? 8.694 7.973 5.653 1.00 89.12 114 LYS A N 1
ATOM 911 C CA . LYS A 1 114 ? 9.272 9.218 6.204 1.00 89.12 114 LYS A CA 1
ATOM 912 C C . LYS A 1 114 ? 10.312 9.872 5.298 1.00 89.12 114 LYS A C 1
ATOM 914 O O . LYS A 1 114 ? 10.526 11.075 5.385 1.00 89.12 114 LYS A O 1
ATOM 919 N N . THR A 1 115 ? 10.987 9.078 4.475 1.00 89.38 115 THR A N 1
ATOM 920 C CA . THR A 1 115 ? 12.061 9.552 3.593 1.00 89.38 115 THR A CA 1
ATOM 921 C C . THR A 1 115 ? 11.599 9.832 2.165 1.00 89.38 115 THR A C 1
ATOM 923 O O . THR A 1 115 ? 12.377 10.362 1.374 1.00 89.38 115 THR A O 1
ATOM 926 N N . ASP A 1 116 ? 10.349 9.501 1.829 1.00 90.38 116 ASP A N 1
ATOM 927 C CA . ASP A 1 116 ? 9.777 9.679 0.496 1.00 90.38 116 ASP A CA 1
ATOM 928 C C . ASP A 1 116 ? 8.360 10.263 0.589 1.00 90.38 116 ASP A C 1
ATOM 930 O O . ASP A 1 116 ? 7.382 9.568 0.872 1.00 90.38 116 ASP A O 1
ATOM 934 N N . GLU A 1 117 ? 8.256 11.565 0.324 1.00 88.38 117 GLU A N 1
ATOM 935 C CA . GLU A 1 117 ? 7.005 12.322 0.435 1.00 88.38 117 GLU A CA 1
ATOM 936 C C . GLU A 1 117 ? 5.921 11.892 -0.568 1.00 88.38 117 GLU A C 1
ATOM 938 O O . GLU A 1 117 ? 4.732 12.074 -0.291 1.00 88.38 117 GLU A O 1
ATOM 943 N N . SER A 1 118 ? 6.286 11.308 -1.718 1.00 90.00 118 SER A N 1
ATOM 944 C CA . SER A 1 118 ? 5.291 10.748 -2.646 1.00 90.00 118 SER A CA 1
ATOM 945 C C . SER A 1 118 ? 4.684 9.484 -2.043 1.00 90.00 118 SER A C 1
ATOM 947 O O . SER A 1 118 ? 3.465 9.409 -1.885 1.00 90.00 118 SER A O 1
ATOM 949 N N . LEU A 1 119 ? 5.513 8.547 -1.565 1.00 90.31 119 LEU A N 1
ATOM 950 C CA . LEU A 1 119 ? 5.012 7.328 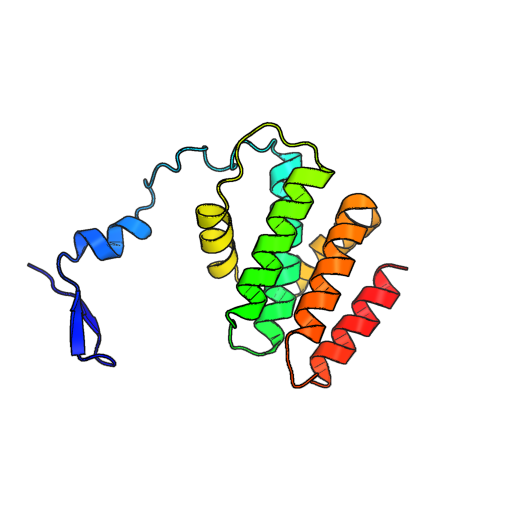-0.912 1.00 90.31 119 LEU A CA 1
ATOM 951 C C . LEU A 1 119 ? 4.183 7.638 0.329 1.00 90.31 119 LEU A C 1
ATOM 953 O O . LEU A 1 119 ? 3.116 7.057 0.509 1.00 90.31 119 LEU A O 1
ATOM 957 N N . LYS A 1 120 ? 4.635 8.584 1.158 1.00 91.94 120 LYS A N 1
ATOM 958 C CA . LYS A 1 120 ? 3.899 9.055 2.337 1.00 91.94 120 LYS A CA 1
ATOM 959 C C . LYS A 1 120 ? 2.499 9.540 1.974 1.00 91.94 120 LYS A C 1
ATOM 961 O O . LYS A 1 120 ? 1.536 9.205 2.660 1.00 91.94 120 LYS A O 1
ATOM 966 N N . ARG A 1 121 ? 2.370 10.316 0.897 1.00 90.25 121 ARG A N 1
ATOM 967 C CA . ARG A 1 121 ? 1.089 10.864 0.433 1.00 90.25 121 ARG A CA 1
ATOM 968 C C . ARG A 1 121 ? 0.172 9.791 -0.141 1.00 90.25 121 ARG A C 1
ATOM 970 O O . ARG A 1 121 ? -1.021 9.791 0.174 1.00 90.25 121 ARG A O 1
ATOM 977 N N . ILE A 1 122 ? 0.717 8.894 -0.965 1.00 91.19 122 ILE A N 1
ATOM 978 C CA . ILE A 1 122 ? -0.007 7.743 -1.514 1.00 91.19 122 ILE A CA 1
ATOM 979 C C . ILE A 1 122 ? -0.555 6.905 -0.356 1.00 91.19 1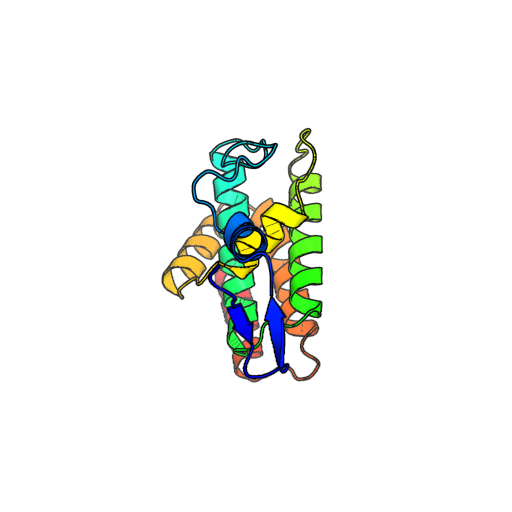22 ILE A C 1
ATOM 981 O O . ILE A 1 122 ? -1.768 6.730 -0.258 1.00 91.19 122 ILE A O 1
ATOM 985 N N . PHE A 1 123 ? 0.319 6.509 0.572 1.00 91.56 123 PHE A N 1
ATOM 986 C CA . PHE A 1 123 ? -0.035 5.700 1.733 1.00 91.56 123 PHE A CA 1
ATOM 987 C C . PHE A 1 123 ? -1.078 6.371 2.627 1.00 91.56 123 PHE A C 1
ATOM 989 O O . PHE A 1 123 ? -2.085 5.747 2.932 1.00 91.56 123 PHE A O 1
ATOM 996 N N . LYS A 1 124 ? -0.895 7.645 3.013 1.00 89.31 124 LYS A N 1
ATOM 997 C CA . LYS A 1 124 ? -1.873 8.350 3.863 1.00 89.31 124 LYS A CA 1
ATOM 998 C C . LYS A 1 124 ? -3.264 8.373 3.234 1.00 89.31 124 LYS A C 1
ATOM 1000 O O . LYS A 1 124 ? -4.246 8.167 3.933 1.00 89.31 124 LYS A O 1
ATOM 1005 N N . THR A 1 125 ? -3.344 8.615 1.924 1.00 87.56 125 THR A N 1
ATOM 1006 C CA . THR A 1 125 ? -4.633 8.631 1.215 1.00 87.56 125 THR A CA 1
ATOM 1007 C C . THR A 1 125 ? -5.300 7.258 1.274 1.00 87.56 125 THR A C 1
ATOM 1009 O O . THR A 1 125 ? -6.466 7.168 1.639 1.00 87.56 125 THR A O 1
ATOM 1012 N N . ALA A 1 126 ? -4.541 6.208 0.963 1.00 87.75 126 ALA A N 1
ATOM 1013 C CA . ALA A 1 126 ? -5.022 4.833 0.946 1.00 87.75 126 ALA A CA 1
ATOM 1014 C C . ALA A 1 126 ? -5.433 4.336 2.340 1.00 87.75 126 ALA A C 1
ATOM 1016 O O . ALA A 1 126 ? -6.516 3.792 2.508 1.00 87.75 126 ALA A O 1
ATOM 1017 N N . ALA A 1 127 ? -4.616 4.598 3.364 1.00 86.44 127 ALA A N 1
ATOM 1018 C CA . ALA A 1 127 ? -4.902 4.211 4.742 1.00 86.44 127 ALA A CA 1
ATOM 1019 C C . ALA A 1 127 ? -6.191 4.861 5.269 1.00 86.44 127 ALA A C 1
ATOM 1021 O O . ALA A 1 127 ? -6.998 4.188 5.897 1.00 86.44 127 ALA A O 1
ATOM 1022 N N . MET A 1 128 ? -6.423 6.147 4.972 1.00 83.12 128 MET A N 1
ATOM 1023 C CA . MET A 1 128 ? -7.683 6.811 5.334 1.00 83.12 128 MET A CA 1
ATOM 1024 C C . MET A 1 128 ? -8.886 6.200 4.614 1.00 83.12 128 MET A C 1
ATOM 1026 O O . MET A 1 128 ? -9.957 6.124 5.201 1.00 83.12 128 MET A O 1
ATOM 1030 N N . GLN A 1 129 ? -8.725 5.791 3.353 1.00 82.25 129 GLN A N 1
ATOM 1031 C CA . GLN A 1 129 ? -9.795 5.145 2.594 1.00 82.25 129 GLN A CA 1
ATOM 1032 C C . GLN A 1 129 ? -10.111 3.750 3.129 1.00 82.25 129 GLN A C 1
ATOM 1034 O O . GLN A 1 129 ? -11.284 3.435 3.239 1.00 82.25 129 GLN A O 1
ATOM 1039 N N . LEU A 1 130 ? -9.100 2.960 3.504 1.00 80.94 130 LEU A N 1
ATOM 1040 C CA . LEU A 1 130 ? -9.297 1.654 4.141 1.00 80.94 130 LEU A CA 1
ATOM 1041 C C . LEU A 1 130 ? -10.053 1.789 5.465 1.00 80.94 130 LEU A C 1
ATOM 1043 O O . LEU A 1 130 ? -11.099 1.180 5.629 1.00 80.94 130 LEU A O 1
ATOM 1047 N N . ILE A 1 131 ? -9.583 2.667 6.355 1.00 77.06 131 ILE A N 1
ATOM 1048 C CA . ILE A 1 131 ? -10.199 2.881 7.676 1.00 77.06 131 ILE A CA 1
ATOM 1049 C C . ILE A 1 131 ? -11.618 3.462 7.559 1.00 77.06 131 ILE A C 1
ATOM 1051 O O . ILE A 1 131 ? -12.456 3.240 8.422 1.00 77.06 131 ILE A O 1
ATOM 1055 N N . ALA A 1 132 ? -11.899 4.247 6.513 1.00 75.12 132 ALA A N 1
ATOM 1056 C CA . ALA A 1 132 ? -13.233 4.799 6.277 1.00 75.12 132 ALA A CA 1
ATOM 1057 C C . ALA A 1 132 ? -14.169 3.850 5.510 1.00 75.12 132 ALA A C 1
ATOM 1059 O O . ALA A 1 132 ? -15.371 4.108 5.473 1.00 75.12 132 ALA A O 1
ATOM 1060 N N . ALA A 1 133 ? -13.631 2.827 4.840 1.00 67.38 133 ALA A N 1
ATOM 1061 C CA . ALA A 1 133 ? -14.411 1.843 4.096 1.00 67.38 133 ALA A CA 1
ATOM 1062 C C . ALA A 1 133 ? -15.047 0.795 5.017 1.00 67.38 133 ALA A C 1
ATOM 1064 O O . ALA A 1 133 ? -16.049 0.195 4.624 1.00 67.38 133 ALA A O 1
ATOM 1065 N N . ASP A 1 134 ? -14.510 0.608 6.226 1.00 62.91 134 ASP A N 1
ATOM 1066 C CA . ASP A 1 134 ? -15.196 -0.148 7.265 1.00 62.91 134 ASP A CA 1
ATOM 1067 C C . ASP A 1 134 ? -16.330 0.713 7.857 1.00 62.91 134 ASP A C 1
ATOM 1069 O O . ASP A 1 134 ? -16.114 1.759 8.478 1.00 62.91 134 ASP A O 1
ATOM 1073 N N . ASP A 1 135 ? -17.579 0.306 7.615 1.00 55.41 135 ASP A N 1
ATOM 1074 C CA . ASP A 1 135 ? -18.793 1.039 8.021 1.00 55.41 135 ASP A CA 1
ATOM 1075 C C . ASP A 1 135 ? -18.965 1.043 9.562 1.00 55.41 135 ASP A C 1
ATOM 1077 O O . ASP A 1 135 ? -19.837 1.719 10.120 1.00 55.41 135 ASP A O 1
ATOM 1081 N N . VAL A 1 136 ? -18.105 0.305 10.279 1.00 59.06 136 VAL A N 1
ATOM 1082 C CA . VAL A 1 136 ? -18.006 0.280 11.739 1.00 59.06 136 VAL A CA 1
ATOM 1083 C C . VAL A 1 136 ? -16.565 0.558 12.162 1.00 59.06 136 VAL A C 1
ATOM 1085 O O . VAL A 1 136 ? -15.845 -0.362 12.518 1.00 59.06 136 VAL A O 1
ATOM 1088 N N . ILE A 1 137 ? -16.176 1.838 12.232 1.00 60.56 137 ILE A N 1
ATOM 1089 C CA . ILE A 1 137 ? -14.857 2.232 12.759 1.00 60.56 137 ILE A CA 1
ATOM 1090 C C . ILE A 1 137 ? -14.645 1.610 14.144 1.00 60.56 137 ILE A C 1
ATOM 1092 O O . ILE A 1 137 ? -15.232 2.044 15.151 1.00 60.56 137 ILE A O 1
ATOM 1096 N N . GLN A 1 138 ? -13.781 0.604 14.216 1.00 63.22 138 GLN A N 1
ATOM 1097 C CA . GLN A 1 138 ? -13.459 -0.052 15.471 1.00 63.22 138 GLN A CA 1
ATOM 1098 C C . GLN A 1 138 ? -12.426 0.787 16.241 1.00 63.22 138 GLN A C 1
ATOM 1100 O O . GLN A 1 138 ? -11.680 1.610 15.696 1.00 63.22 138 GLN A O 1
ATOM 1105 N N . LYS A 1 139 ? -12.353 0.599 17.565 1.00 65.56 139 LYS A N 1
ATOM 1106 C CA . LYS A 1 139 ? -11.382 1.330 18.408 1.00 65.56 139 LYS A CA 1
ATOM 1107 C C . LYS A 1 139 ? -9.933 1.077 17.981 1.00 65.56 139 LYS A C 1
ATOM 1109 O O . LYS A 1 139 ? -9.081 1.941 18.170 1.00 65.56 139 LYS A O 1
ATOM 1114 N N . GLU A 1 140 ? -9.675 -0.101 17.431 1.00 67.50 140 GLU A N 1
ATOM 1115 C CA . GLU A 1 140 ? -8.359 -0.553 16.982 1.00 67.50 140 GLU A CA 1
ATOM 1116 C C . GLU A 1 140 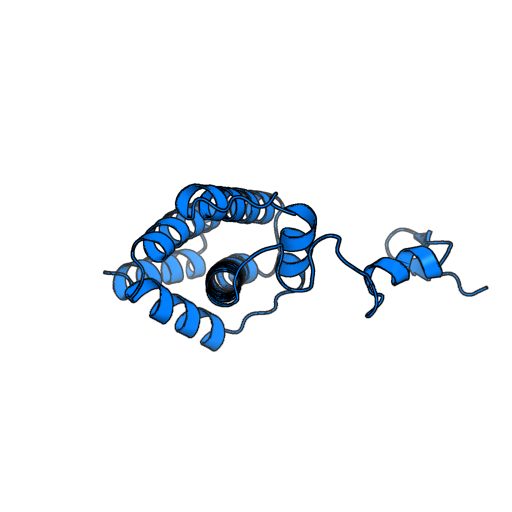? -7.930 0.143 15.682 1.00 67.50 140 GLU A C 1
ATOM 1118 O O . GLU A 1 140 ? -6.783 0.566 15.566 1.00 67.50 140 GLU A O 1
ATOM 1123 N N . GLU A 1 141 ? -8.850 0.397 14.753 1.00 67.56 141 GLU A N 1
ATOM 1124 C CA . GLU A 1 141 ? -8.564 1.163 13.533 1.00 67.56 141 GLU A CA 1
ATOM 1125 C C . GLU A 1 141 ? -8.333 2.647 13.826 1.00 67.56 141 GLU A C 1
ATOM 1127 O O . GLU A 1 141 ? -7.419 3.272 13.282 1.00 67.56 141 GLU A O 1
ATOM 1132 N N . THR A 1 142 ? -9.106 3.205 14.766 1.00 71.00 142 THR A N 1
ATOM 1133 C CA . THR A 1 142 ? -8.892 4.576 15.256 1.00 71.00 142 THR A CA 1
ATOM 1134 C C . THR A 1 142 ? -7.508 4.719 15.894 1.00 71.00 142 THR A C 1
ATOM 1136 O O . THR A 1 142 ? -6.841 5.738 15.709 1.00 71.00 142 THR A O 1
ATOM 1139 N N . TYR A 1 143 ? -7.057 3.699 16.632 1.00 78.12 143 TYR A N 1
ATOM 1140 C CA . TYR A 1 143 ? -5.712 3.665 17.201 1.00 78.12 143 TYR A CA 1
ATOM 1141 C C . TYR A 1 143 ? -4.645 3.733 16.101 1.00 78.12 143 TYR A C 1
ATOM 1143 O O . TYR A 1 143 ? -3.770 4.598 16.160 1.00 78.12 143 TYR A O 1
ATOM 1151 N N . TRP A 1 144 ? -4.759 2.913 15.052 1.00 76.94 144 TRP A N 1
ATOM 1152 C CA . TRP A 1 144 ? -3.812 2.941 13.936 1.00 76.94 144 TRP A CA 1
ATOM 1153 C C . TRP A 1 144 ? -3.831 4.259 13.161 1.00 76.94 144 TRP A C 1
ATOM 1155 O O . TRP A 1 144 ? -2.764 4.745 12.791 1.00 76.94 144 TRP A O 1
ATOM 1165 N N . ALA A 1 145 ? -4.998 4.879 12.961 1.00 77.50 145 ALA A N 1
ATOM 1166 C CA . ALA A 1 145 ? -5.097 6.192 12.324 1.00 77.50 145 ALA A CA 1
ATOM 1167 C C . ALA A 1 145 ? -4.267 7.251 13.072 1.00 77.50 145 ALA A C 1
ATOM 1169 O O . ALA A 1 145 ? -3.477 7.974 12.459 1.00 77.50 145 ALA A O 1
ATOM 1170 N N . ILE A 1 146 ? -4.412 7.301 14.401 1.00 80.31 146 ILE A N 1
ATOM 1171 C CA . ILE A 1 146 ? -3.702 8.248 15.271 1.00 80.31 146 ILE A CA 1
ATOM 1172 C C . ILE A 1 146 ? -2.199 7.955 15.279 1.00 80.31 146 ILE A C 1
ATOM 1174 O O . ILE A 1 146 ? -1.400 8.876 15.117 1.00 80.31 146 ILE A O 1
ATOM 1178 N N . GLU A 1 147 ? -1.804 6.690 15.429 1.00 83.50 147 GLU A N 1
ATOM 1179 C CA . GLU A 1 147 ? -0.394 6.279 15.441 1.00 83.50 147 GLU A CA 1
ATOM 1180 C C . GLU A 1 147 ? 0.301 6.572 14.106 1.00 83.50 147 GLU A C 1
ATOM 1182 O O . GLU A 1 147 ? 1.412 7.103 14.082 1.00 83.50 147 GLU A O 1
ATOM 1187 N N . ILE A 1 148 ? -0.355 6.285 12.976 1.00 84.19 148 ILE A N 1
ATOM 1188 C CA . ILE A 1 148 ? 0.164 6.608 11.641 1.00 84.19 148 ILE A CA 1
ATOM 1189 C C . ILE A 1 148 ? 0.312 8.116 11.480 1.00 84.19 148 ILE A C 1
ATOM 1191 O O . ILE A 1 148 ? 1.329 8.582 10.957 1.00 84.19 148 ILE A O 1
ATOM 1195 N N . GLU A 1 149 ? -0.701 8.886 11.884 1.00 83.00 149 GLU A N 1
ATOM 1196 C CA . GLU A 1 149 ? -0.662 10.336 11.768 1.00 83.00 149 GLU A CA 1
ATOM 1197 C C . GLU A 1 149 ? 0.472 10.920 12.607 1.00 83.00 149 GLU A C 1
ATOM 1199 O O . GLU A 1 149 ? 1.248 11.714 12.076 1.00 83.00 149 GLU A O 1
ATOM 1204 N N . ASP A 1 150 ? 0.606 10.506 13.867 1.00 85.12 150 ASP A N 1
ATOM 1205 C CA . ASP A 1 150 ? 1.650 10.998 14.761 1.00 85.12 150 ASP A CA 1
ATOM 1206 C C . ASP A 1 150 ? 3.044 10.580 14.297 1.00 85.12 150 ASP A C 1
ATOM 1208 O O . ASP A 1 150 ? 3.961 11.401 14.251 1.00 85.12 150 ASP A O 1
ATOM 1212 N N . PHE A 1 151 ? 3.196 9.333 13.846 1.00 84.81 151 PHE A N 1
ATOM 1213 C CA . PHE A 1 151 ? 4.469 8.856 13.336 1.00 84.81 151 PHE A CA 1
ATOM 1214 C C . PHE A 1 151 ? 4.873 9.582 12.054 1.00 84.81 151 PHE A C 1
ATOM 1216 O O . PHE A 1 151 ? 6.048 9.898 11.900 1.00 84.81 151 PHE A O 1
ATOM 1223 N N . LEU A 1 152 ? 3.943 9.842 11.132 1.00 81.44 152 LEU A N 1
ATOM 1224 C CA . LEU A 1 152 ? 4.203 10.485 9.840 1.00 81.44 152 LEU A CA 1
ATOM 1225 C C . LEU A 1 152 ? 4.000 12.015 9.856 1.00 81.44 152 LEU A C 1
ATOM 1227 O O . LEU A 1 152 ? 3.846 12.598 8.777 1.00 81.44 152 LEU A O 1
ATOM 1231 N N . LYS A 1 153 ? 3.958 12.680 11.014 1.00 74.31 153 LYS A N 1
ATOM 1232 C CA . LYS A 1 153 ? 4.158 14.140 11.080 1.00 74.31 153 LYS A CA 1
ATOM 1233 C C . LYS A 1 153 ? 5.561 14.473 10.580 1.00 74.31 153 LYS A C 1
ATOM 1235 O O . LYS A 1 153 ? 5.630 15.234 9.588 1.00 74.31 153 LYS A O 1
#

Organism: NCBI:txid1703341

InterPro domains:
  IPR029024 TerB-like [G3DSA:1.10.3680.10] (28-150)
  IPR029024 TerB-like [SSF158682] (36-152)

pLDDT: mean 79.13, std 12.59, range [47.31, 93.56]

Secondary structure (DSSP, 8-state):
---EE-TTT--EE--HHHHHHTT-TT---SS-TTTT--HHHHHHHHHHHHHHHHHHGGGSS--HHHHHHHHHHHHHHHHHTT--S---HHHHHHHHHH----HHHHHHHHHHHTT-HHHHHHHHHHHHHHHHHSSS--HHHHHHHHHHHHHT-

Radius of gyration: 17.6 Å; chains: 1; bounding box: 35×53×37 Å

Sequence (153 aa):
MIEIFDPRTGETLSPVDAFFAQFDPNKVTKSGLSWGLSVRQRADLVSLLNALVFLARCDRDFHPAEVESIEATVVKFWLEREIAEDCEIEDILDYAERLAPSGEIFWAALHKFKTDESLKRIFKTAAMQLIAADDVIQKEETYWAIEIEDFLK

Foldseek 3Di:
DDWDADPVPRDIDPPPCVVCVVVPPPPQDPDHPQQLDDPVLSVLLVLLLLQLLVLCCVVVDNDPQSLVLNLVLQVLSCVVVVPPGDGPSVVSSVVSVPDDHDVVSNVVSLVVCLVPVSSLVSNLVSLVSSQVVPPDNDPVSVVVNVVSVVSND